Protein AF-X8APV9-F1 (afdb_monomer_lite)

Secondary structure (DSSP, 8-state):
--TTHHHHHHHHHHHHHHHS-HHHHHHHHHHTS-TT--SHHHHHHHHHHTT-TTS-HHHHHHHHHHHHHHHHHHHHHHHHHHS--

Radius of gyration: 14.02 Å; chains: 1; bounding box: 30×23×44 Å

pLDDT: mean 95.39, std 7.37, range [59.69, 98.81]

Sequence (85 aa):
MLKPFTPRYFAAIPGVWARRSSEVAQTVVIGLYPSWDISDDGLAAADEFLADPDVPPPLRRLVLEGRAEVERALHAQRFDAAEPA

Foldseek 3Di:
DCVVCLLVLLVCLVVLCVPDDPVRSLCCLQVPQPLVPLDPVSLVSLVVSLVDPPQPPVSNVSSVVSSVSSPVVNVVVVVVVPDDD

Organism: NCBI:txid1299334

Structure (mmCIF, N/CA/C/O backbone):
data_AF-X8APV9-F1
#
_entry.id   AF-X8APV9-F1
#
loop_
_atom_site.group_PDB
_atom_site.id
_atom_site.type_symbol
_atom_site.label_atom_id
_atom_site.label_alt_id
_atom_site.label_comp_id
_atom_site.label_asym_id
_atom_site.label_entity_id
_atom_site.label_seq_id
_atom_site.pdbx_PDB_ins_code
_atom_site.Cartn_x
_atom_site.Cartn_y
_atom_site.Cartn_z
_atom_site.occupancy
_atom_site.B_iso_or_equiv
_atom_site.auth_seq_id
_atom_site.auth_comp_id
_atom_site.auth_asym_id
_atom_site.auth_atom_id
_atom_site.pdbx_PDB_model_num
ATOM 1 N N . MET A 1 1 ? -16.655 8.651 0.057 1.00 67.00 1 MET A N 1
ATOM 2 C CA . MET A 1 1 ? -16.641 8.393 -1.402 1.00 67.00 1 MET A CA 1
ATOM 3 C C . MET A 1 1 ? -15.215 8.312 -1.972 1.00 67.00 1 MET A C 1
ATOM 5 O O . MET A 1 1 ? -14.905 8.988 -2.939 1.00 67.00 1 MET A O 1
ATOM 9 N N . LEU A 1 2 ? -14.348 7.444 -1.431 1.00 87.19 2 LEU A N 1
ATOM 10 C CA . LEU A 1 2 ? -12.997 7.214 -1.987 1.00 87.19 2 LEU A CA 1
ATOM 11 C C . LEU A 1 2 ? -12.631 5.730 -2.163 1.00 87.19 2 LEU A C 1
ATOM 13 O O . LEU A 1 2 ? -11.699 5.433 -2.900 1.00 87.19 2 LEU A O 1
ATOM 17 N N . LYS A 1 3 ? -13.406 4.801 -1.578 1.00 83.94 3 LYS A N 1
ATOM 18 C CA . LYS A 1 3 ? -13.195 3.344 -1.684 1.00 83.94 3 LYS A CA 1
ATOM 19 C C . LYS A 1 3 ? -12.894 2.829 -3.106 1.00 83.94 3 LYS A C 1
ATOM 21 O O . LYS A 1 3 ? -11.989 2.017 -3.244 1.00 83.94 3 LYS A O 1
ATOM 26 N N . PRO A 1 4 ? -13.545 3.312 -4.188 1.00 91.50 4 PRO A N 1
ATOM 27 C CA . PRO A 1 4 ? -13.230 2.837 -5.539 1.00 91.50 4 PRO A CA 1
ATOM 28 C C . PRO A 1 4 ? -11.816 3.179 -6.039 1.00 91.50 4 PRO A C 1
ATOM 30 O O . PRO A 1 4 ? -11.402 2.660 -7.074 1.00 91.50 4 PRO A O 1
ATOM 33 N N . PHE A 1 5 ? -11.082 4.073 -5.368 1.00 95.06 5 PHE A N 1
ATOM 34 C CA . PHE A 1 5 ? -9.738 4.485 -5.782 1.00 95.06 5 PHE A CA 1
ATOM 35 C C . PHE A 1 5 ? -8.622 3.616 -5.198 1.00 95.06 5 PHE A C 1
ATOM 37 O O . PHE A 1 5 ? -7.578 3.527 -5.838 1.00 95.06 5 PHE A O 1
ATOM 44 N N . THR A 1 6 ? -8.843 2.924 -4.078 1.00 97.19 6 THR A N 1
ATOM 45 C CA . THR A 1 6 ? -7.887 1.961 -3.498 1.00 97.19 6 THR A CA 1
ATOM 46 C C . THR A 1 6 ? -7.433 0.906 -4.521 1.00 97.19 6 THR A C 1
ATOM 48 O O . THR A 1 6 ? -6.235 0.835 -4.803 1.00 97.19 6 THR A O 1
ATOM 51 N N . PRO A 1 7 ? -8.331 0.156 -5.196 1.00 95.88 7 PRO A N 1
ATOM 52 C CA . PRO A 1 7 ? -7.899 -0.813 -6.207 1.00 95.88 7 PRO A CA 1
ATOM 53 C C . PRO A 1 7 ? -7.253 -0.145 -7.432 1.00 95.88 7 PRO A C 1
ATOM 55 O O . PRO A 1 7 ? -6.336 -0.693 -8.040 1.00 95.88 7 PRO A O 1
ATOM 58 N N . ARG A 1 8 ? -7.682 1.074 -7.793 1.00 97.00 8 ARG A N 1
ATOM 59 C CA . ARG A 1 8 ? -7.102 1.818 -8.927 1.00 97.00 8 ARG A CA 1
ATOM 60 C C . ARG A 1 8 ? -5.673 2.272 -8.645 1.00 97.00 8 ARG A C 1
ATOM 62 O O . ARG A 1 8 ? -4.874 2.314 -9.575 1.00 97.00 8 ARG A O 1
ATOM 69 N N . TYR A 1 9 ? -5.360 2.604 -7.394 1.00 98.31 9 TYR A N 1
ATOM 70 C CA . TYR A 1 9 ? -4.005 2.919 -6.960 1.00 98.31 9 TYR A CA 1
ATOM 71 C C . TYR A 1 9 ? -3.080 1.714 -7.173 1.00 98.31 9 TYR A C 1
ATOM 73 O O . TYR A 1 9 ? -2.115 1.826 -7.930 1.00 98.31 9 TYR A O 1
ATOM 81 N N . PHE A 1 10 ? -3.421 0.549 -6.610 1.00 98.38 10 PHE A N 1
ATOM 82 C CA . PHE A 1 10 ? -2.588 -0.655 -6.722 1.00 98.38 10 PHE A CA 1
ATOM 83 C C . PHE A 1 10 ? -2.426 -1.134 -8.170 1.00 98.38 10 PHE A C 1
ATOM 85 O O . PHE A 1 10 ? -1.333 -1.530 -8.564 1.00 98.38 10 PHE A O 1
ATOM 92 N N . ALA A 1 11 ? -3.459 -0.990 -9.005 1.00 97.88 11 ALA A N 1
ATOM 93 C CA . ALA A 1 11 ? -3.356 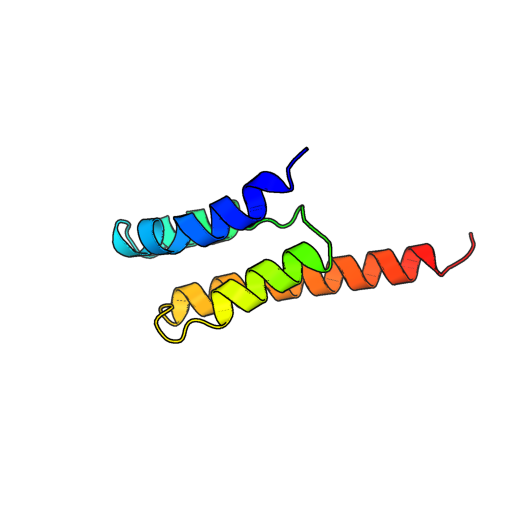-1.274 -10.437 1.00 97.88 11 ALA A CA 1
ATOM 94 C C . ALA A 1 11 ? -2.430 -0.296 -11.196 1.00 97.88 11 ALA A C 1
ATOM 96 O O . ALA A 1 11 ? -1.843 -0.654 -12.218 1.00 97.88 11 ALA A O 1
ATOM 97 N N . ALA A 1 12 ? -2.304 0.954 -10.739 1.00 98.06 12 ALA A N 1
ATOM 98 C CA . ALA A 1 12 ? -1.570 2.000 -11.450 1.00 98.06 12 ALA A CA 1
ATOM 99 C C . ALA A 1 12 ? -0.077 2.067 -11.090 1.00 98.06 12 ALA A C 1
ATOM 101 O O . ALA A 1 12 ? 0.747 2.370 -11.964 1.00 98.06 12 ALA A O 1
ATOM 102 N N . ILE A 1 13 ? 0.285 1.812 -9.827 1.00 98.19 13 ILE A N 1
ATOM 103 C CA . ILE A 1 13 ? 1.653 2.040 -9.336 1.00 98.19 13 ILE A CA 1
ATOM 104 C C . ILE A 1 13 ? 2.749 1.212 -10.033 1.00 98.19 13 ILE A C 1
ATOM 106 O O . ILE A 1 13 ? 3.819 1.791 -10.241 1.00 98.19 13 ILE A O 1
ATOM 110 N N . PRO A 1 14 ? 2.538 -0.034 -10.520 1.00 97.75 14 PRO A N 1
ATOM 111 C CA . PRO A 1 14 ? 3.566 -0.735 -11.298 1.00 97.75 14 PRO A CA 1
ATOM 112 C C . PRO A 1 14 ? 3.924 0.012 -12.586 1.00 97.75 14 PRO A C 1
ATOM 114 O O . PRO A 1 14 ? 5.092 0.171 -12.935 1.00 97.75 14 PRO A O 1
ATOM 117 N N . GLY A 1 15 ? 2.911 0.549 -13.273 1.00 97.62 15 GLY A N 1
ATOM 118 C CA . GLY A 1 15 ? 3.107 1.316 -14.500 1.00 97.62 15 GLY A CA 1
ATOM 119 C C . GLY A 1 15 ? 3.802 2.657 -14.260 1.00 97.62 15 GLY A C 1
ATOM 120 O O . GLY A 1 15 ? 4.565 3.113 -15.111 1.00 97.62 15 GLY A O 1
ATOM 121 N N . VAL A 1 16 ? 3.558 3.302 -13.116 1.00 97.56 16 VAL A N 1
ATOM 122 C CA . VAL A 1 16 ? 4.309 4.501 -12.710 1.00 97.56 16 VAL A CA 1
ATOM 123 C C . VAL A 1 16 ? 5.768 4.141 -12.454 1.00 97.56 16 VAL A C 1
ATOM 125 O O . VAL A 1 16 ? 6.652 4.802 -12.998 1.00 97.56 16 VAL A O 1
ATOM 128 N N . TRP A 1 17 ? 6.007 3.074 -11.691 1.00 97.75 17 TRP A N 1
ATOM 129 C CA . TRP A 1 17 ? 7.341 2.597 -11.344 1.00 97.75 17 TRP A CA 1
ATOM 130 C C . TRP A 1 17 ? 8.189 2.272 -12.577 1.00 97.75 17 TRP A C 1
ATOM 132 O O . TRP A 1 17 ? 9.347 2.663 -12.653 1.00 97.75 17 TRP A O 1
ATOM 142 N N . ALA A 1 18 ? 7.593 1.629 -13.583 1.00 97.06 18 ALA A N 1
ATOM 143 C CA . ALA A 1 18 ? 8.287 1.260 -14.815 1.00 97.06 18 ALA A CA 1
ATOM 144 C C . ALA A 1 18 ? 8.638 2.453 -15.727 1.00 97.06 18 ALA A C 1
ATOM 146 O O . ALA A 1 18 ? 9.548 2.351 -16.546 1.00 97.06 18 ALA A O 1
ATOM 147 N N . ARG A 1 19 ? 7.904 3.574 -15.642 1.00 97.50 19 ARG A N 1
ATOM 148 C CA . ARG A 1 19 ? 8.010 4.692 -16.605 1.00 97.50 19 ARG A CA 1
ATOM 149 C C . ARG A 1 19 ? 8.679 5.948 -16.056 1.00 97.50 19 ARG A C 1
ATOM 151 O O . ARG A 1 19 ? 8.906 6.890 -16.817 1.00 97.50 19 ARG A O 1
ATOM 158 N N . ARG A 1 20 ? 8.905 6.032 -14.747 1.00 97.00 20 ARG A N 1
ATOM 159 C CA . ARG A 1 20 ? 9.434 7.227 -14.073 1.00 97.00 20 ARG A CA 1
ATOM 160 C C . ARG A 1 20 ? 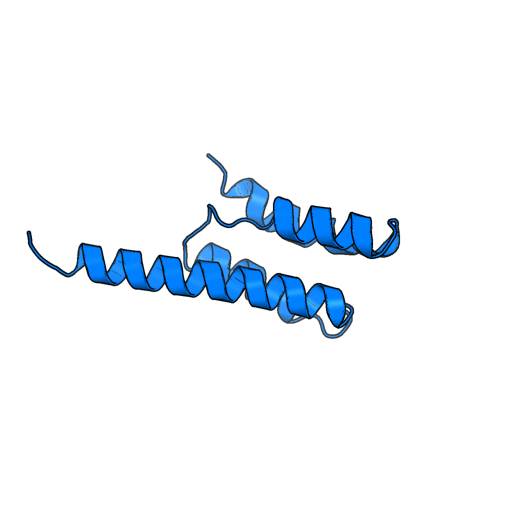10.793 6.933 -13.450 1.00 97.00 20 ARG A C 1
ATOM 162 O O . ARG A 1 20 ? 11.157 5.780 -13.262 1.00 97.00 20 ARG A O 1
ATOM 169 N N . SER A 1 21 ? 11.544 7.987 -13.132 1.00 96.94 21 SER A N 1
ATOM 170 C CA . SER A 1 21 ? 12.733 7.831 -12.292 1.00 96.94 21 SER A CA 1
ATOM 171 C C . SER A 1 21 ? 12.331 7.288 -10.920 1.00 96.94 21 SER A C 1
ATOM 173 O O . SER A 1 21 ? 11.211 7.530 -10.464 1.00 96.94 21 SER A O 1
ATOM 175 N N . SER A 1 22 ? 13.249 6.593 -10.244 1.00 94.62 22 SER A N 1
ATOM 176 C CA . SER A 1 22 ? 12.992 6.021 -8.916 1.00 94.62 22 SER A CA 1
ATOM 177 C C . SER A 1 22 ? 12.502 7.065 -7.910 1.00 94.62 22 SER A C 1
ATOM 179 O O . SER A 1 22 ? 11.592 6.783 -7.139 1.00 94.62 22 SER A O 1
ATOM 181 N N . GLU A 1 23 ? 13.061 8.277 -7.953 1.00 97.50 23 GLU A N 1
ATOM 182 C CA . GLU A 1 23 ? 12.657 9.393 -7.090 1.00 97.50 23 GLU A CA 1
ATOM 183 C C . GLU A 1 23 ? 11.207 9.822 -7.359 1.00 97.50 23 GLU A C 1
ATOM 185 O O . GLU A 1 23 ? 10.383 9.822 -6.448 1.00 97.50 23 GLU A O 1
ATOM 190 N N . VAL A 1 24 ? 10.851 10.085 -8.623 1.00 98.06 24 VAL A N 1
ATOM 191 C CA . VAL A 1 24 ? 9.482 10.483 -8.994 1.00 98.06 24 VAL A CA 1
ATOM 192 C C . VAL A 1 24 ? 8.484 9.364 -8.693 1.00 98.06 24 VAL A C 1
ATOM 194 O O . VAL A 1 24 ? 7.393 9.629 -8.192 1.00 98.06 24 VAL A O 1
ATOM 197 N N . ALA A 1 25 ? 8.841 8.110 -8.981 1.00 98.06 25 ALA A N 1
ATOM 198 C CA . ALA A 1 25 ? 7.994 6.963 -8.679 1.00 98.06 25 ALA A CA 1
ATOM 199 C C . ALA A 1 25 ? 7.754 6.826 -7.170 1.00 98.06 25 ALA A C 1
ATOM 201 O O . ALA A 1 25 ? 6.611 6.652 -6.754 1.00 98.06 25 ALA A O 1
ATOM 202 N N . GLN A 1 26 ? 8.798 6.971 -6.349 1.00 98.44 26 GLN A N 1
ATOM 203 C CA . GLN A 1 26 ? 8.686 6.942 -4.894 1.00 98.44 26 GLN A CA 1
ATOM 204 C C . GLN A 1 26 ? 7.768 8.052 -4.370 1.00 98.44 26 GLN A C 1
ATOM 206 O O . GLN A 1 26 ? 6.861 7.755 -3.594 1.00 98.44 26 GLN A O 1
ATOM 211 N N . THR A 1 27 ? 7.946 9.300 -4.818 1.00 98.38 27 THR A N 1
ATOM 212 C CA . THR A 1 27 ? 7.074 10.417 -4.418 1.00 98.38 27 THR A CA 1
ATOM 213 C C . THR A 1 27 ? 5.607 10.125 -4.730 1.00 98.38 27 THR A C 1
ATOM 215 O O . THR A 1 27 ? 4.742 10.377 -3.895 1.00 98.38 27 THR A O 1
ATOM 218 N N . VAL A 1 28 ? 5.318 9.561 -5.908 1.00 98.00 28 VAL A N 1
ATOM 219 C CA . VAL A 1 28 ? 3.949 9.203 -6.306 1.00 98.00 28 VAL A CA 1
ATOM 220 C C . VAL A 1 28 ? 3.388 8.071 -5.447 1.00 98.00 28 VAL A C 1
ATOM 222 O O . VAL A 1 28 ? 2.254 8.170 -4.988 1.00 98.00 28 VAL A O 1
ATOM 225 N N . VAL A 1 29 ? 4.161 7.006 -5.218 1.00 98.38 29 VAL A N 1
ATOM 226 C CA . VAL A 1 29 ? 3.718 5.850 -4.423 1.00 98.38 29 VAL A CA 1
ATOM 227 C C . VAL A 1 29 ? 3.394 6.273 -2.995 1.00 98.38 29 VAL A C 1
ATOM 229 O O . VAL A 1 29 ? 2.317 5.936 -2.515 1.00 98.38 29 VAL A O 1
ATOM 232 N N . ILE A 1 30 ? 4.278 7.042 -2.352 1.00 98.12 30 ILE A N 1
ATOM 233 C CA . ILE A 1 30 ? 4.080 7.532 -0.981 1.00 98.12 30 ILE A CA 1
ATOM 234 C C . ILE A 1 30 ? 2.906 8.513 -0.931 1.00 98.12 30 ILE A C 1
ATOM 236 O O . ILE A 1 30 ? 1.981 8.332 -0.147 1.00 98.12 30 ILE A O 1
ATOM 240 N N . GLY A 1 31 ? 2.918 9.542 -1.784 1.00 97.69 31 GLY A N 1
ATOM 241 C CA . GLY A 1 31 ? 1.937 10.626 -1.725 1.00 97.69 31 GLY A CA 1
ATOM 242 C C . GLY A 1 31 ? 0.512 10.213 -2.097 1.00 97.69 31 GLY A C 1
ATOM 243 O O . GLY A 1 31 ? -0.430 10.904 -1.722 1.00 97.69 31 GLY A O 1
ATOM 244 N N . LEU A 1 32 ? 0.346 9.110 -2.835 1.00 97.75 32 LEU A N 1
ATOM 245 C CA . LEU A 1 32 ? -0.963 8.598 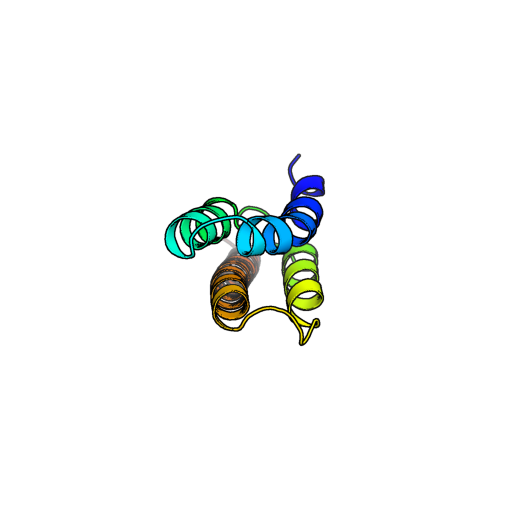-3.253 1.00 97.75 32 LEU A CA 1
ATOM 246 C C . LEU A 1 32 ? -1.359 7.286 -2.573 1.00 97.75 32 LEU A C 1
ATOM 248 O O . LEU A 1 32 ? -2.403 6.738 -2.931 1.00 97.75 32 LEU A O 1
ATOM 252 N N . TYR A 1 33 ? -0.560 6.775 -1.629 1.00 98.38 33 TYR A N 1
ATOM 253 C CA . TYR A 1 33 ? -0.941 5.587 -0.869 1.00 98.38 33 TYR A CA 1
ATOM 254 C C . TYR A 1 33 ? -2.317 5.816 -0.212 1.00 98.38 33 TYR A C 1
ATOM 256 O O . TYR A 1 33 ? -2.538 6.900 0.335 1.00 98.38 33 TYR A O 1
ATOM 264 N N . PRO A 1 3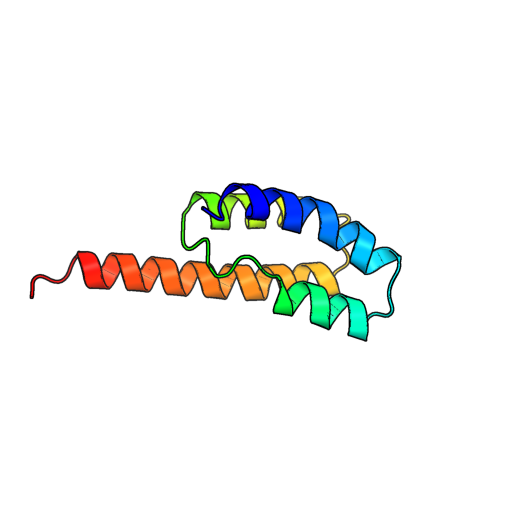4 ? -3.259 4.851 -0.264 1.00 97.94 34 PRO A N 1
ATOM 265 C CA . PRO A 1 34 ? -4.645 5.043 0.161 1.00 97.94 34 PRO A CA 1
ATOM 266 C C . PRO A 1 34 ? -4.796 5.043 1.691 1.00 97.94 34 PRO A C 1
ATOM 268 O O . PRO A 1 34 ? -5.543 4.252 2.258 1.00 97.94 34 PRO A O 1
ATOM 271 N N . SER A 1 35 ? -4.108 5.958 2.378 1.00 96.31 35 SER A N 1
ATOM 272 C CA . SER A 1 35 ? -4.097 6.091 3.843 1.00 96.31 35 SER A CA 1
ATOM 273 C C . SER A 1 35 ? -5.463 6.440 4.442 1.00 96.31 35 SER A C 1
ATOM 275 O O . SER A 1 35 ? -5.686 6.242 5.632 1.00 96.31 35 SER A O 1
ATOM 277 N N . TRP A 1 36 ? -6.404 6.921 3.625 1.00 95.19 36 TRP A N 1
ATOM 278 C CA . TRP A 1 36 ? -7.796 7.149 4.022 1.00 95.19 36 TRP A CA 1
ATOM 279 C C . TRP A 1 36 ? -8.612 5.856 4.159 1.00 95.19 36 TRP A C 1
ATOM 281 O O . TRP A 1 36 ? -9.680 5.881 4.769 1.00 95.19 36 TRP A O 1
ATOM 291 N N . ASP A 1 37 ? -8.175 4.748 3.554 1.00 97.19 37 ASP A N 1
ATOM 292 C CA . ASP A 1 37 ? -8.897 3.475 3.571 1.00 97.19 37 ASP A CA 1
ATOM 293 C C . ASP A 1 37 ? -8.472 2.628 4.776 1.00 97.19 37 ASP A C 1
ATOM 295 O O . ASP A 1 37 ? -7.857 1.570 4.652 1.00 97.19 37 ASP A O 1
ATOM 299 N N . ILE A 1 38 ? -8.785 3.143 5.967 1.00 97.25 38 ILE A N 1
ATOM 300 C CA . ILE A 1 38 ? -8.516 2.490 7.251 1.00 97.25 38 ILE A CA 1
ATOM 301 C C . ILE A 1 38 ? -9.576 1.409 7.474 1.00 97.25 38 ILE A C 1
ATOM 303 O O . ILE A 1 38 ? -10.568 1.605 8.174 1.00 97.25 38 ILE A O 1
ATOM 307 N N . SER A 1 39 ? -9.413 0.284 6.784 1.00 96.62 39 SER A N 1
ATOM 308 C CA . SER A 1 39 ? -10.351 -0.835 6.805 1.00 96.62 39 SER A CA 1
ATOM 309 C C . SER A 1 39 ? -9.649 -2.161 6.510 1.00 96.62 39 SER A C 1
ATOM 311 O O . SER A 1 39 ? -8.552 -2.180 5.949 1.00 96.62 39 SER A O 1
ATOM 313 N N . ASP A 1 40 ? -10.291 -3.279 6.861 1.00 97.44 40 ASP A N 1
ATOM 314 C CA . ASP A 1 40 ? -9.785 -4.607 6.493 1.00 97.44 40 ASP A CA 1
ATOM 315 C C . ASP A 1 40 ? -9.713 -4.781 4.965 1.00 97.44 40 ASP A C 1
ATOM 317 O O . ASP A 1 40 ? -8.758 -5.370 4.469 1.00 97.44 40 ASP A O 1
ATOM 321 N N . ASP A 1 41 ? -10.661 -4.204 4.210 1.00 96.38 41 ASP A N 1
ATOM 322 C CA . ASP A 1 41 ? -10.647 -4.211 2.737 1.00 96.38 41 ASP A CA 1
ATOM 323 C C . ASP A 1 41 ? -9.395 -3.502 2.183 1.00 96.38 41 ASP A C 1
ATOM 325 O O . ASP A 1 41 ? -8.774 -3.970 1.229 1.00 96.38 41 ASP A O 1
ATOM 329 N N . GLY A 1 42 ? -9.010 -2.371 2.788 1.00 96.62 42 GLY A N 1
ATOM 330 C CA . GLY A 1 42 ? -7.820 -1.611 2.403 1.00 96.62 42 GLY A CA 1
ATOM 331 C C . GLY A 1 42 ? -6.524 -2.385 2.659 1.00 96.62 42 GLY A C 1
ATOM 332 O O . GLY A 1 42 ? -5.632 -2.400 1.807 1.00 96.62 42 GLY A O 1
ATOM 333 N N . LEU A 1 43 ? -6.439 -3.080 3.800 1.00 98.31 43 LEU A N 1
ATOM 334 C CA . LEU A 1 43 ? -5.322 -3.981 4.106 1.00 98.31 43 LEU A CA 1
ATOM 335 C C . LEU A 1 43 ? -5.277 -5.173 3.146 1.00 98.31 43 LEU A C 1
ATOM 337 O O . LEU A 1 43 ? -4.206 -5.488 2.630 1.00 98.31 43 LEU A O 1
ATOM 341 N N . ALA A 1 44 ? -6.428 -5.778 2.843 1.00 98.31 44 ALA A N 1
ATOM 342 C CA . ALA A 1 44 ? -6.525 -6.890 1.904 1.00 98.31 44 ALA A CA 1
ATOM 343 C C . ALA A 1 44 ? -6.064 -6.497 0.491 1.00 98.31 44 ALA A C 1
ATOM 345 O O . ALA A 1 44 ? -5.345 -7.260 -0.147 1.00 98.31 44 ALA A O 1
ATOM 346 N N . ALA A 1 45 ? -6.399 -5.290 0.022 1.00 98.12 45 ALA A N 1
ATOM 347 C CA . ALA A 1 45 ? -5.928 -4.788 -1.269 1.00 98.12 45 ALA A CA 1
ATOM 348 C C . ALA A 1 45 ? -4.397 -4.604 -1.311 1.00 98.12 45 ALA A C 1
ATOM 350 O O . ALA A 1 45 ? -3.761 -4.900 -2.325 1.00 98.12 45 ALA A O 1
ATOM 351 N N . ALA A 1 46 ? -3.793 -4.143 -0.209 1.00 98.56 46 ALA A N 1
ATOM 352 C CA . ALA A 1 46 ? -2.338 -4.058 -0.094 1.00 98.56 46 ALA A CA 1
ATOM 353 C C . ALA A 1 46 ? -1.693 -5.452 -0.071 1.00 98.56 46 ALA A C 1
ATOM 355 O O . ALA A 1 46 ? -0.683 -5.668 -0.738 1.00 98.56 46 ALA A O 1
ATOM 356 N N . ASP A 1 47 ? -2.285 -6.399 0.660 1.00 98.62 47 ASP A N 1
ATOM 357 C CA . ASP A 1 47 ? -1.819 -7.785 0.730 1.00 98.62 47 ASP A CA 1
ATOM 358 C C . ASP A 1 47 ? -1.913 -8.500 -0.623 1.00 98.62 47 ASP A C 1
ATOM 360 O O . ASP A 1 47 ? -0.974 -9.195 -1.006 1.00 98.62 47 ASP A O 1
ATOM 364 N N . GLU A 1 48 ? -2.985 -8.274 -1.386 1.00 98.50 48 GLU A N 1
ATOM 365 C CA . GLU A 1 48 ? -3.140 -8.792 -2.748 1.00 98.50 48 GLU A CA 1
ATOM 366 C C . GLU A 1 48 ? -2.044 -8.255 -3.676 1.00 98.50 48 GLU A C 1
ATOM 368 O O . GLU A 1 48 ? -1.377 -9.032 -4.357 1.00 98.50 48 GLU A O 1
ATOM 373 N N . PHE A 1 49 ? -1.788 -6.942 -3.655 1.00 98.56 49 PHE A N 1
ATOM 374 C CA . PHE A 1 49 ? -0.692 -6.347 -4.423 1.00 98.56 49 PHE A CA 1
ATOM 375 C C . PHE A 1 49 ? 0.669 -6.935 -4.027 1.00 98.56 49 PHE A C 1
ATOM 377 O O . PHE A 1 49 ? 1.513 -7.219 -4.873 1.00 98.56 49 PHE A O 1
ATOM 384 N N . LEU A 1 50 ? 0.891 -7.124 -2.726 1.00 98.50 50 LEU A N 1
ATOM 385 C CA . LEU A 1 50 ? 2.120 -7.688 -2.182 1.00 98.50 50 LEU A CA 1
ATOM 386 C C . LEU A 1 50 ? 2.215 -9.208 -2.364 1.00 98.50 50 LEU A C 1
ATOM 388 O O . LEU A 1 50 ? 3.255 -9.762 -2.022 1.00 98.50 50 LEU A O 1
ATOM 392 N N . ALA A 1 51 ? 1.198 -9.910 -2.857 1.00 98.44 51 ALA A N 1
ATOM 393 C CA . ALA A 1 51 ? 1.298 -11.342 -3.137 1.00 98.44 51 ALA A CA 1
ATOM 394 C C . ALA A 1 51 ? 2.090 -11.624 -4.425 1.00 98.44 51 ALA A C 1
ATOM 396 O O . ALA A 1 51 ? 2.638 -12.715 -4.579 1.00 98.44 51 ALA A O 1
ATOM 397 N N . ASP A 1 52 ? 2.186 -10.639 -5.321 1.00 97.62 52 ASP A N 1
ATOM 398 C CA . ASP A 1 52 ? 2.924 -10.749 -6.574 1.00 97.62 52 ASP A CA 1
ATOM 399 C C . ASP A 1 52 ? 4.454 -10.752 -6.317 1.00 97.62 52 ASP A C 1
ATOM 401 O O . ASP A 1 52 ? 5.004 -9.782 -5.771 1.00 97.62 52 ASP A O 1
ATOM 405 N N . PRO A 1 53 ? 5.171 -11.843 -6.665 1.00 95.81 53 PRO A N 1
ATOM 406 C CA . PRO A 1 53 ? 6.617 -11.936 -6.481 1.00 95.81 53 PRO A CA 1
ATOM 407 C C . PRO A 1 53 ? 7.414 -11.030 -7.431 1.00 95.81 53 PRO A C 1
ATOM 409 O O . PRO A 1 53 ? 8.575 -10.744 -7.136 1.00 95.81 53 PRO A O 1
ATOM 412 N N . ASP A 1 54 ? 6.812 -10.559 -8.526 1.00 96.50 54 ASP A N 1
ATOM 413 C CA . ASP A 1 54 ? 7.478 -9.729 -9.533 1.00 96.50 54 ASP A CA 1
ATOM 414 C C . ASP A 1 54 ? 7.490 -8.238 -9.157 1.00 96.50 54 ASP A C 1
ATOM 416 O O . ASP A 1 54 ? 8.140 -7.423 -9.823 1.00 96.50 54 ASP A O 1
ATOM 420 N N . VAL A 1 55 ? 6.829 -7.857 -8.056 1.00 97.38 55 VAL A N 1
ATOM 421 C CA . VAL A 1 55 ? 6.881 -6.489 -7.527 1.00 97.38 55 VAL A CA 1
ATOM 422 C C . VAL A 1 55 ? 8.330 -6.133 -7.165 1.00 97.38 55 VAL A C 1
ATOM 424 O O . VAL A 1 55 ? 8.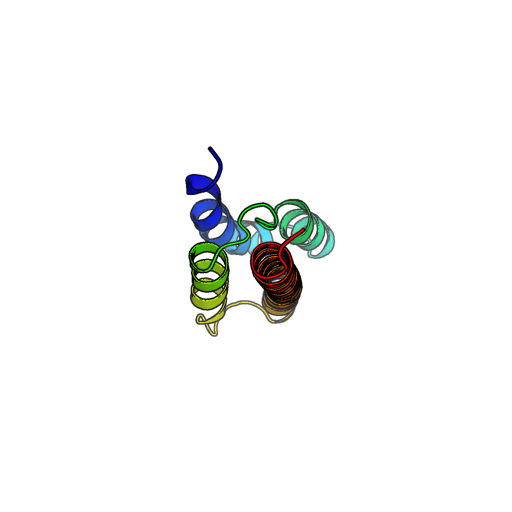916 -6.754 -6.270 1.00 97.38 55 VAL A O 1
ATOM 427 N N . PRO A 1 56 ? 8.919 -5.081 -7.775 1.00 97.56 56 PRO A N 1
ATOM 428 C CA . PRO A 1 56 ? 10.299 -4.700 -7.502 1.00 97.56 56 PRO A CA 1
ATOM 429 C C . PRO A 1 56 ? 10.539 -4.438 -6.005 1.00 97.56 56 PRO A C 1
ATOM 431 O O . PRO A 1 56 ? 9.742 -3.724 -5.386 1.00 97.56 56 PRO A O 1
ATOM 434 N N . PRO A 1 57 ? 11.654 -4.911 -5.409 1.00 97.81 57 PRO A N 1
ATOM 435 C CA . PRO A 1 57 ? 11.883 -4.807 -3.966 1.00 97.81 57 PRO A CA 1
ATOM 436 C C . PRO A 1 57 ? 11.717 -3.398 -3.365 1.00 97.81 57 PRO A C 1
ATOM 438 O O . PRO A 1 57 ? 11.127 -3.286 -2.288 1.00 97.81 57 PRO A O 1
ATOM 441 N N . PRO A 1 58 ? 12.155 -2.300 -4.021 1.00 97.81 58 PRO A N 1
ATOM 442 C CA . PRO A 1 58 ? 11.949 -0.972 -3.454 1.00 97.81 58 PRO A CA 1
ATOM 443 C C . PRO A 1 58 ? 10.479 -0.523 -3.491 1.00 97.81 58 PRO A C 1
ATOM 445 O O . PRO A 1 58 ? 10.042 0.131 -2.551 1.00 97.81 58 PRO A O 1
ATOM 448 N N . LEU A 1 59 ? 9.705 -0.903 -4.518 1.00 98.44 59 LEU A N 1
ATOM 449 C CA . LEU A 1 59 ? 8.260 -0.642 -4.574 1.00 98.44 59 LEU A CA 1
ATOM 450 C C . LEU A 1 59 ? 7.531 -1.432 -3.486 1.00 98.44 59 LEU A C 1
ATOM 452 O O . LEU A 1 59 ? 6.718 -0.880 -2.748 1.00 98.44 59 LEU A O 1
ATOM 456 N N . ARG A 1 60 ? 7.890 -2.711 -3.343 1.00 98.62 60 ARG A N 1
ATOM 457 C CA . ARG A 1 60 ? 7.363 -3.594 -2.301 1.00 98.62 60 ARG A CA 1
ATOM 458 C C . ARG A 1 60 ? 7.544 -2.994 -0.910 1.00 98.62 60 ARG A C 1
ATOM 460 O O . ARG A 1 60 ? 6.609 -3.002 -0.116 1.00 98.62 60 ARG A O 1
ATOM 467 N N . ARG A 1 61 ? 8.735 -2.456 -0.625 1.00 98.69 61 ARG A N 1
ATOM 468 C CA . ARG A 1 61 ? 9.041 -1.813 0.659 1.00 98.69 61 ARG A CA 1
ATOM 469 C C . ARG A 1 61 ? 8.108 -0.631 0.940 1.00 98.69 61 ARG A C 1
ATOM 471 O O . ARG A 1 61 ? 7.562 -0.561 2.031 1.00 98.69 61 ARG A O 1
ATOM 478 N N . LEU A 1 62 ? 7.884 0.246 -0.039 1.00 98.62 62 LEU A N 1
ATOM 479 C CA . LEU A 1 62 ? 7.004 1.411 0.133 1.00 98.62 62 LEU A CA 1
ATOM 480 C C . LEU A 1 62 ? 5.551 1.006 0.417 1.00 98.62 62 LEU A C 1
ATOM 482 O O . LEU A 1 62 ? 4.893 1.606 1.262 1.00 98.62 62 LEU A O 1
ATOM 486 N N . VAL A 1 63 ? 5.055 -0.034 -0.258 1.00 98.69 63 VAL A N 1
ATOM 487 C CA . VAL A 1 63 ? 3.700 -0.547 -0.011 1.00 98.69 63 VAL A CA 1
ATOM 488 C C . VAL A 1 63 ? 3.596 -1.224 1.359 1.00 98.69 63 VAL A C 1
ATOM 490 O O . VAL A 1 63 ? 2.603 -1.025 2.054 1.00 98.69 63 VAL A O 1
ATOM 493 N N . LEU A 1 64 ? 4.624 -1.966 1.791 1.00 98.81 64 LEU A N 1
ATOM 494 C CA . LEU A 1 64 ? 4.686 -2.535 3.144 1.00 98.81 64 LEU A CA 1
ATOM 495 C C . LEU A 1 64 ? 4.646 -1.449 4.229 1.00 98.81 64 LEU A C 1
ATOM 497 O O . LEU A 1 64 ? 3.933 -1.602 5.219 1.00 98.81 64 LEU A O 1
ATOM 501 N N . GLU A 1 65 ? 5.382 -0.353 4.041 1.00 98.75 65 GLU A N 1
ATOM 502 C CA . GLU A 1 65 ? 5.394 0.787 4.966 1.00 98.75 65 GLU A CA 1
ATOM 503 C C . GLU A 1 65 ? 4.007 1.446 5.065 1.00 98.75 65 GLU A C 1
ATOM 505 O O . GLU A 1 65 ? 3.489 1.614 6.171 1.00 98.75 65 GLU A O 1
ATOM 510 N N . GLY A 1 66 ? 3.367 1.733 3.925 1.00 98.50 66 GLY A N 1
ATOM 511 C CA . GLY A 1 66 ? 2.010 2.289 3.896 1.00 98.50 66 GLY A CA 1
ATOM 512 C C . GLY A 1 66 ? 0.967 1.354 4.522 1.00 98.50 66 GLY A C 1
ATOM 513 O O . GLY A 1 66 ? 0.100 1.795 5.279 1.00 98.50 66 GLY A O 1
ATOM 514 N N . ARG A 1 67 ? 1.074 0.040 4.282 1.00 98.62 67 ARG A N 1
ATOM 515 C CA . ARG A 1 67 ? 0.203 -0.973 4.901 1.00 98.62 67 ARG A CA 1
ATOM 516 C C . ARG A 1 67 ? 0.338 -0.970 6.420 1.00 98.62 67 ARG A C 1
ATOM 518 O O . ARG A 1 67 ? -0.672 -0.974 7.118 1.00 98.62 67 ARG A O 1
ATOM 525 N N . ALA A 1 68 ? 1.569 -0.932 6.930 1.00 98.69 68 ALA A N 1
ATOM 526 C CA . ALA A 1 68 ? 1.835 -0.901 8.366 1.00 98.69 68 ALA A CA 1
ATOM 527 C C . ALA A 1 68 ? 1.290 0.370 9.040 1.00 98.69 68 ALA A C 1
ATOM 529 O O . ALA A 1 68 ? 0.949 0.352 10.222 1.00 98.69 68 ALA A O 1
ATOM 530 N N . GLU A 1 69 ? 1.214 1.491 8.321 1.00 97.88 69 GLU A N 1
ATOM 531 C CA . GLU A 1 69 ? 0.556 2.706 8.807 1.00 97.88 69 GLU A CA 1
ATOM 532 C C . GLU A 1 69 ? -0.960 2.537 8.932 1.00 97.88 69 GLU A C 1
ATOM 534 O O . GLU A 1 69 ? -1.517 2.825 9.994 1.00 97.88 69 GLU A O 1
ATOM 539 N N . VAL A 1 70 ? -1.610 1.996 7.899 1.00 98.06 70 VAL A N 1
ATOM 540 C CA . VAL A 1 70 ? -3.056 1.720 7.913 1.00 98.06 70 VAL A CA 1
ATOM 541 C C . VAL A 1 70 ? -3.425 0.708 8.997 1.00 98.06 70 VAL A C 1
ATOM 543 O O . VAL A 1 70 ? -4.402 0.908 9.714 1.00 98.06 70 VAL A O 1
ATOM 546 N N . GLU A 1 71 ? -2.628 -0.346 9.170 1.00 98.56 71 GLU A N 1
ATOM 547 C CA . GLU A 1 71 ? -2.840 -1.367 10.201 1.00 98.56 71 GLU A CA 1
ATOM 548 C C . GLU A 1 71 ? -2.806 -0.764 11.611 1.00 98.56 71 GLU A C 1
ATOM 550 O O . GLU A 1 71 ? -3.704 -1.011 12.420 1.00 98.56 71 GLU A O 1
ATOM 555 N N . ARG A 1 72 ? -1.815 0.094 11.891 1.00 98.31 72 ARG A N 1
ATOM 556 C CA . ARG A 1 72 ? -1.730 0.820 13.166 1.00 98.31 72 ARG A CA 1
ATOM 557 C C . ARG A 1 72 ? -2.930 1.738 13.381 1.00 98.31 72 ARG A C 1
ATOM 559 O O . ARG A 1 72 ? -3.484 1.753 14.478 1.00 98.31 72 ARG A O 1
ATOM 566 N N . ALA A 1 73 ? -3.348 2.475 12.353 1.00 97.69 73 ALA A N 1
ATOM 567 C CA . ALA A 1 73 ? -4.501 3.366 12.443 1.00 97.69 73 ALA A CA 1
ATOM 568 C C . ALA A 1 73 ? -5.812 2.596 12.688 1.00 97.69 73 ALA A C 1
ATOM 570 O O . ALA A 1 73 ? -6.625 3.012 13.511 1.00 97.69 73 ALA A O 1
ATOM 571 N N . LEU A 1 74 ? -5.995 1.447 12.031 1.00 97.44 74 LEU A N 1
ATOM 572 C CA . LEU A 1 74 ? -7.163 0.586 12.223 1.00 97.44 74 LEU A CA 1
ATOM 573 C C . LEU A 1 74 ? -7.201 -0.001 13.636 1.00 97.44 74 LEU A C 1
ATOM 575 O O . LEU A 1 74 ? -8.264 -0.066 14.252 1.00 97.44 74 LEU A O 1
ATOM 579 N N . HIS A 1 75 ? -6.046 -0.407 14.169 1.00 97.06 75 HIS A N 1
ATOM 580 C CA . HIS A 1 75 ? -5.947 -0.876 15.547 1.00 97.06 75 HIS A CA 1
ATOM 581 C C . HIS A 1 75 ? -6.321 0.222 16.551 1.00 97.06 75 HIS A C 1
ATOM 583 O O . HIS A 1 75 ? -7.122 -0.036 17.446 1.00 97.06 75 HIS A O 1
ATOM 589 N N . ALA A 1 76 ? -5.813 1.445 16.363 1.00 96.56 76 ALA A N 1
ATOM 590 C CA . ALA A 1 76 ? -6.159 2.588 17.208 1.00 96.56 76 ALA A CA 1
ATOM 591 C C . ALA A 1 76 ? -7.667 2.896 17.171 1.00 96.56 76 ALA A C 1
ATOM 593 O O . ALA A 1 76 ? -8.293 2.971 18.220 1.00 96.56 76 ALA A O 1
ATOM 594 N N . GLN A 1 77 ? -8.288 2.947 15.983 1.00 94.44 77 GLN A N 1
ATOM 595 C CA . GLN A 1 77 ? -9.739 3.170 15.862 1.00 94.44 77 GLN A CA 1
ATOM 596 C C . GLN A 1 77 ? -10.569 2.101 16.582 1.00 94.44 77 GLN A C 1
ATOM 598 O O . GLN A 1 77 ? -11.590 2.410 17.195 1.00 94.44 77 GLN A O 1
ATOM 603 N N . ARG A 1 78 ? -10.150 0.832 16.500 1.00 94.81 78 ARG A N 1
ATOM 604 C CA . ARG A 1 78 ? -10.816 -0.276 17.197 1.00 94.81 78 ARG A CA 1
ATOM 605 C C . ARG A 1 78 ? -10.670 -0.170 18.712 1.00 94.81 78 ARG A C 1
ATOM 607 O O . ARG A 1 78 ? -11.614 -0.511 19.416 1.00 94.81 78 ARG A O 1
ATOM 614 N N . PHE A 1 79 ? -9.508 0.270 19.191 1.00 93.81 79 PHE A N 1
ATOM 615 C CA . PHE A 1 79 ? -9.263 0.493 20.612 1.00 93.81 79 PHE A CA 1
ATOM 616 C C . PHE A 1 79 ? -10.136 1.635 21.147 1.00 93.81 79 PHE A C 1
ATOM 618 O O . PHE 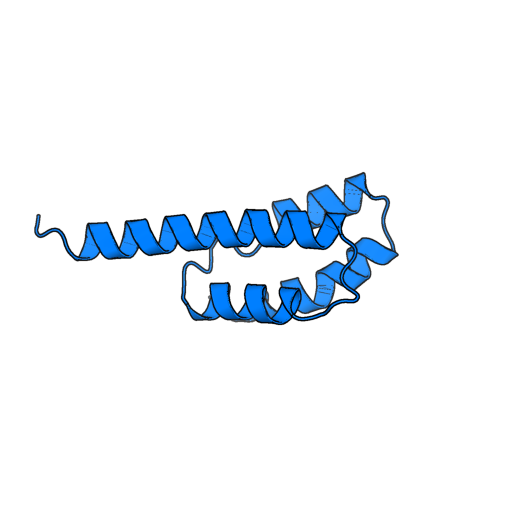A 1 79 ? -10.909 1.410 22.073 1.00 93.81 79 PHE A O 1
ATOM 625 N N . ASP A 1 80 ? -10.107 2.801 20.496 1.00 93.62 80 ASP A N 1
ATOM 626 C CA . ASP A 1 80 ? -10.896 3.975 20.893 1.00 93.62 80 ASP A CA 1
ATOM 627 C C . ASP A 1 80 ? -12.407 3.681 20.884 1.00 93.62 80 ASP A C 1
ATOM 629 O O . ASP A 1 80 ? -13.147 4.154 21.739 1.00 93.62 80 ASP A O 1
ATOM 633 N N . ALA A 1 81 ? -12.888 2.866 19.939 1.00 90.88 81 ALA A N 1
ATOM 634 C CA . ALA A 1 81 ? -14.293 2.457 19.882 1.00 90.88 81 ALA A CA 1
ATOM 635 C C . ALA A 1 81 ? -14.702 1.468 20.993 1.00 90.88 81 ALA A C 1
ATOM 637 O O . ALA A 1 81 ? -15.895 1.308 21.259 1.00 90.88 81 ALA A O 1
ATOM 638 N N . ALA A 1 82 ? -13.739 0.770 21.601 1.00 84.38 82 ALA A N 1
ATOM 639 C CA . ALA A 1 82 ? -13.968 -0.187 22.680 1.00 84.38 82 ALA A CA 1
ATOM 640 C C . ALA A 1 82 ? -13.879 0.451 24.077 1.00 84.38 82 ALA A C 1
ATOM 642 O O . ALA A 1 82 ? -14.352 -0.154 25.042 1.00 84.38 82 ALA A O 1
ATOM 643 N N . GLU A 1 83 ? -13.298 1.647 24.196 1.00 70.81 83 GLU A N 1
ATOM 644 C CA . GLU A 1 83 ? -13.217 2.400 25.446 1.00 70.81 83 GLU A CA 1
ATOM 645 C C . GLU A 1 83 ? -14.493 3.253 25.623 1.00 70.81 83 GLU A C 1
ATOM 647 O O . GLU A 1 83 ? -14.742 4.168 24.836 1.00 70.81 83 GLU A O 1
ATOM 652 N N . PRO A 1 84 ? -15.370 2.955 26.604 1.00 59.69 84 PRO A N 1
ATOM 653 C CA . PRO A 1 84 ? -16.508 3.822 26.890 1.00 59.69 84 PRO A CA 1
ATOM 654 C C . PRO A 1 84 ? -16.009 5.144 27.494 1.00 59.69 84 PRO A C 1
ATOM 656 O O . PRO A 1 84 ? -15.176 5.128 28.400 1.00 59.69 84 PRO A O 1
ATOM 659 N N . ALA A 1 85 ? -16.531 6.265 26.985 1.00 61.88 85 ALA A N 1
ATOM 660 C CA . ALA A 1 85 ? -16.253 7.614 27.488 1.00 61.88 85 ALA A CA 1
ATOM 661 C C . ALA A 1 85 ? -16.687 7.820 28.949 1.00 61.88 85 ALA A C 1
ATOM 663 O O . ALA A 1 85 ? -17.727 7.242 29.350 1.00 61.88 85 ALA A O 1
#